Protein AF-A0A158Q5B7-F1 (afdb_monomer)

pLDDT: mean 78.62, std 13.13, range [41.44, 91.25]

Radius of gyration: 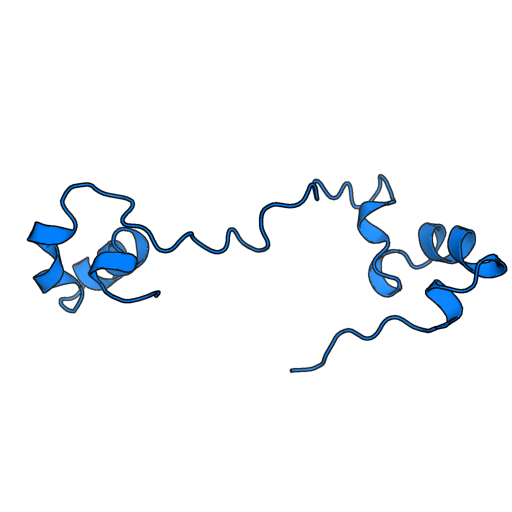20.98 Å; Cα contacts (8 Å, |Δi|>4): 85; chains: 1; bounding box: 41×25×54 Å

Foldseek 3Di:
DPDQDADPQCVPPVCVVVCLVPPCPSNVNCCVDVVSVDPDDDADDPNPVPQAQQDPCLQVCLVCCVPPPVVVVSCVRVVNSVVVDD

Secondary structure (DSSP, 8-state):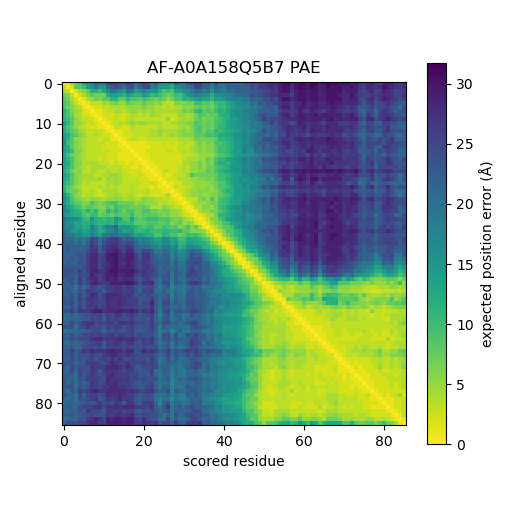
-------GGGT-HHHHHHHHHH-TTTTT-GGGSTTT----SSS-SS----S-BSSTTHHHHGGGGGSTTHHHHHHHHBTTTTTS--

Structure (mmCIF, N/CA/C/O backbone):
data_AF-A0A158Q5B7-F1
#
_entry.id   AF-A0A158Q5B7-F1
#
loop_
_atom_site.group_PDB
_atom_site.id
_atom_site.type_symbol
_atom_site.label_atom_id
_atom_site.label_alt_id
_atom_site.label_comp_id
_atom_site.label_asym_id
_atom_site.label_entity_id
_atom_site.label_seq_id
_atom_site.pdbx_PDB_ins_code
_atom_site.Cartn_x
_atom_site.Cartn_y
_atom_site.Cartn_z
_atom_site.occupancy
_atom_site.B_iso_or_equiv
_atom_site.auth_seq_id
_atom_site.auth_comp_id
_atom_site.auth_asym_id
_atom_site.auth_atom_id
_atom_site.pdbx_PDB_model_num
ATOM 1 N N . MET A 1 1 ? -9.306 -16.061 -9.923 1.00 51.50 1 MET A N 1
ATOM 2 C CA . MET A 1 1 ? -8.253 -15.024 -9.900 1.00 51.50 1 MET A CA 1
ATOM 3 C C . MET A 1 1 ? -7.594 -14.991 -11.270 1.00 51.50 1 MET A C 1
ATOM 5 O O . MET A 1 1 ? -6.927 -15.948 -11.634 1.00 51.50 1 MET A O 1
ATOM 9 N N . MET A 1 2 ? -7.849 -13.969 -12.085 1.00 66.19 2 MET A N 1
ATOM 10 C CA . MET A 1 2 ? -7.100 -13.793 -13.332 1.00 66.19 2 MET A CA 1
ATOM 11 C C . MET A 1 2 ? -5.753 -13.190 -12.939 1.00 66.19 2 MET A C 1
ATOM 13 O O . MET A 1 2 ? -5.680 -12.018 -12.582 1.00 66.19 2 MET A O 1
ATOM 17 N N . GLY A 1 3 ? -4.715 -14.025 -12.883 1.00 68.00 3 GLY A N 1
ATOM 18 C CA . GLY A 1 3 ? -3.361 -13.571 -12.584 1.00 68.00 3 GLY A CA 1
ATOM 19 C C . GLY A 1 3 ? -2.897 -12.579 -13.645 1.00 68.00 3 GLY A C 1
ATOM 20 O O . GLY A 1 3 ? -3.080 -12.804 -14.841 1.00 68.00 3 GLY A O 1
ATOM 21 N N . TYR A 1 4 ? -2.307 -11.473 -13.211 1.00 76.44 4 TYR A N 1
ATOM 22 C CA . TYR A 1 4 ? -1.655 -10.541 -14.117 1.00 76.44 4 TYR A CA 1
ATOM 23 C C . TYR A 1 4 ? -0.384 -11.199 -14.677 1.00 76.44 4 TYR A C 1
ATOM 25 O O . TYR A 1 4 ? 0.496 -11.588 -13.909 1.00 76.44 4 TYR A O 1
ATOM 33 N N . LYS A 1 5 ? -0.295 -11.351 -16.003 1.00 80.00 5 LYS A N 1
ATOM 34 C CA . LYS A 1 5 ? 0.872 -11.927 -16.684 1.00 80.00 5 LYS A CA 1
ATOM 35 C C . LYS A 1 5 ? 1.538 -10.865 -17.551 1.00 80.00 5 LYS A C 1
ATOM 37 O O . LYS A 1 5 ? 0.943 -10.395 -18.518 1.00 80.00 5 LYS A O 1
ATOM 42 N N . VAL A 1 6 ? 2.776 -10.517 -17.206 1.00 86.31 6 VAL A N 1
ATOM 43 C CA . VAL A 1 6 ? 3.630 -9.665 -18.041 1.00 86.31 6 VAL A CA 1
ATOM 44 C C . VAL A 1 6 ? 4.015 -10.443 -19.297 1.00 86.31 6 VAL A C 1
ATOM 46 O O . VAL A 1 6 ? 4.337 -11.630 -19.236 1.00 86.31 6 VAL A O 1
ATOM 49 N N . HIS A 1 7 ? 3.945 -9.784 -20.450 1.00 85.94 7 HIS A N 1
ATOM 50 C CA . HIS A 1 7 ? 4.361 -10.381 -21.713 1.00 85.94 7 HIS A CA 1
ATOM 51 C C . HIS A 1 7 ? 5.895 -10.478 -21.765 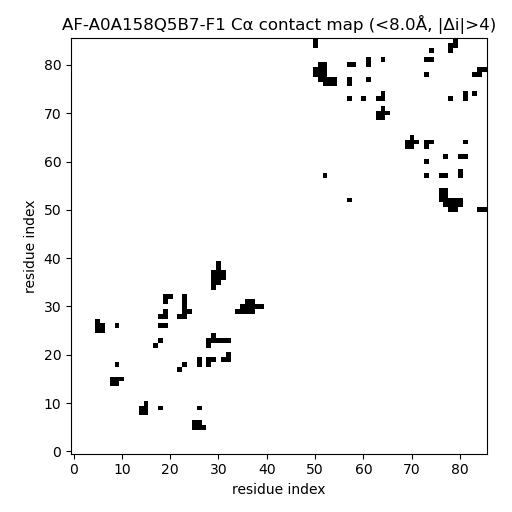1.00 85.94 7 HIS A C 1
ATOM 53 O O . HIS A 1 7 ? 6.568 -9.507 -21.441 1.00 85.94 7 HIS A O 1
ATOM 59 N N . GLU A 1 8 ? 6.463 -11.589 -22.248 1.00 88.50 8 GLU A N 1
ATOM 60 C CA . GLU A 1 8 ? 7.928 -11.806 -22.311 1.00 88.50 8 GLU A CA 1
ATOM 61 C C . GLU A 1 8 ? 8.691 -10.659 -23.007 1.00 88.50 8 GLU A C 1
ATOM 63 O O . GLU A 1 8 ? 9.800 -10.288 -22.636 1.00 88.50 8 GLU A O 1
ATOM 68 N N . ASN A 1 9 ? 8.063 -10.043 -24.012 1.00 88.56 9 ASN A N 1
ATOM 69 C CA . ASN A 1 9 ? 8.617 -8.906 -24.748 1.00 88.56 9 ASN A CA 1
ATOM 70 C C . ASN A 1 9 ? 8.855 -7.669 -23.869 1.00 88.56 9 ASN A C 1
ATOM 72 O O . ASN A 1 9 ? 9.718 -6.869 -24.212 1.00 88.56 9 ASN A O 1
ATOM 76 N N . CYS A 1 10 ? 8.145 -7.516 -22.748 1.00 88.81 10 CYS A N 1
ATOM 77 C CA . CYS A 1 10 ? 8.388 -6.440 -21.786 1.00 88.81 10 CYS A CA 1
ATOM 78 C C . CYS A 1 10 ? 9.782 -6.539 -21.143 1.00 88.81 10 CYS A C 1
ATOM 80 O O . CYS A 1 10 ? 10.352 -5.525 -20.744 1.00 88.81 10 CYS A O 1
ATOM 82 N N . GLU A 1 11 ? 10.336 -7.751 -21.045 1.00 83.75 11 GLU A N 1
ATOM 83 C CA . GLU A 1 11 ? 11.626 -8.026 -20.403 1.00 83.75 11 GLU A CA 1
ATOM 84 C C . GLU A 1 11 ? 12.791 -8.059 -21.403 1.00 83.75 11 GLU A C 1
ATOM 86 O O . GLU A 1 11 ? 13.957 -8.014 -21.009 1.00 83.75 11 GLU A O 1
ATOM 91 N N . LYS A 1 12 ? 12.504 -8.079 -22.712 1.00 90.19 12 LYS A N 1
ATOM 92 C CA . LYS A 1 12 ? 13.538 -8.039 -23.754 1.00 90.19 12 LYS A CA 1
ATOM 93 C C . LYS A 1 12 ? 14.258 -6.694 -23.711 1.00 90.19 12 LYS A C 1
ATOM 95 O O . LYS A 1 12 ? 13.640 -5.648 -23.891 1.00 90.19 12 LYS A O 1
ATOM 100 N N . ALA A 1 13 ? 15.582 -6.719 -23.551 1.00 88.56 13 ALA A N 1
ATOM 101 C CA . ALA A 1 13 ? 16.404 -5.511 -23.428 1.00 88.56 13 ALA A CA 1
ATOM 102 C C . ALA A 1 13 ? 16.185 -4.509 -24.579 1.00 88.56 13 ALA A C 1
ATOM 104 O O . ALA A 1 13 ? 16.065 -3.313 -24.331 1.00 88.56 13 ALA A O 1
ATOM 105 N N . ALA A 1 14 ? 16.042 -5.007 -25.813 1.00 91.25 14 ALA A N 1
ATOM 106 C CA . ALA A 1 14 ? 15.781 -4.188 -26.998 1.00 91.25 14 ALA A CA 1
ATOM 107 C C . ALA A 1 14 ? 14.416 -3.473 -26.973 1.00 91.25 14 ALA A C 1
ATOM 109 O O . ALA A 1 14 ? 14.250 -2.443 -27.615 1.00 91.25 14 ALA A O 1
ATOM 110 N N . LEU A 1 15 ? 13.441 -4.014 -26.238 1.00 90.38 15 LEU A N 1
ATOM 111 C CA . LEU A 1 15 ? 12.072 -3.504 -26.176 1.00 90.38 15 LEU A CA 1
ATOM 112 C C . LEU A 1 15 ? 11.758 -2.811 -24.852 1.00 90.38 15 LEU A C 1
ATOM 114 O O . LEU A 1 15 ? 10.774 -2.091 -24.782 1.00 90.38 15 LEU A O 1
ATOM 118 N N . LYS A 1 16 ? 12.576 -2.980 -23.807 1.00 88.06 16 LYS A N 1
ATOM 119 C CA . LYS A 1 16 ? 12.295 -2.466 -22.459 1.00 88.06 16 LYS A CA 1
ATOM 120 C C . LYS A 1 16 ? 12.059 -0.956 -22.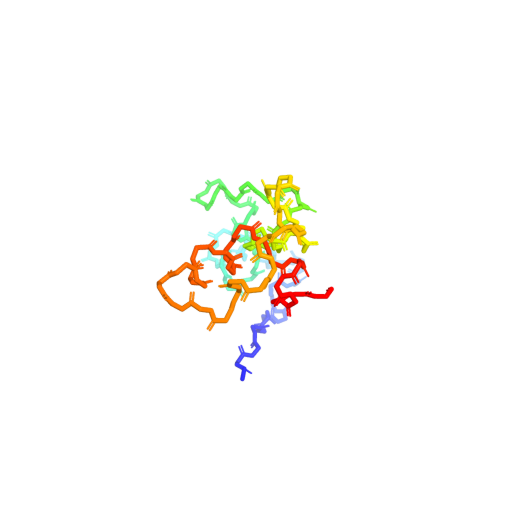436 1.00 88.06 16 LYS A C 1
ATOM 122 O O . LYS A 1 16 ? 11.110 -0.498 -21.808 1.00 88.06 16 LYS A O 1
ATOM 127 N N . ALA A 1 17 ? 12.895 -0.183 -23.129 1.00 88.62 17 ALA A N 1
ATOM 128 C CA . ALA A 1 17 ? 12.730 1.269 -23.205 1.00 88.62 17 ALA A CA 1
ATOM 129 C C . ALA A 1 17 ? 11.396 1.651 -23.868 1.00 88.62 17 ALA A C 1
ATOM 131 O O . ALA A 1 17 ? 10.658 2.492 -23.355 1.00 88.62 17 ALA A O 1
ATOM 132 N N . GLU A 1 18 ? 11.052 0.972 -24.963 1.00 87.75 18 GLU A N 1
ATOM 133 C CA . GLU A 1 18 ? 9.785 1.174 -25.662 1.00 87.75 18 GLU A CA 1
ATOM 134 C C . GLU A 1 18 ? 8.589 0.693 -24.826 1.00 87.75 18 GLU A C 1
ATOM 136 O O . GLU A 1 18 ? 7.554 1.350 -24.785 1.00 87.75 18 GLU A O 1
ATOM 141 N N . ALA A 1 19 ? 8.745 -0.392 -24.071 1.00 88.44 19 ALA A N 1
ATOM 142 C CA . ALA A 1 19 ? 7.734 -0.925 -23.167 1.00 88.44 19 ALA A CA 1
ATOM 143 C C . ALA A 1 19 ? 7.414 0.044 -22.019 1.00 88.44 19 ALA A C 1
ATOM 145 O O . ALA A 1 19 ? 6.245 0.262 -21.703 1.00 88.44 19 ALA A O 1
ATOM 146 N N . ILE A 1 20 ? 8.437 0.670 -21.423 1.00 86.06 20 ILE A N 1
ATOM 147 C CA . ILE A 1 20 ? 8.261 1.718 -20.405 1.00 86.06 20 ILE A CA 1
ATOM 148 C C . ILE A 1 20 ? 7.513 2.918 -21.002 1.00 86.06 20 ILE A C 1
ATOM 150 O O . ILE A 1 20 ? 6.655 3.498 -20.343 1.00 86.06 20 ILE A O 1
ATOM 154 N N . ARG A 1 21 ? 7.812 3.287 -22.251 1.00 85.69 21 ARG A N 1
ATOM 155 C CA . ARG A 1 21 ? 7.228 4.467 -22.901 1.00 85.69 21 ARG A CA 1
ATOM 156 C C . ARG A 1 21 ? 5.786 4.252 -23.372 1.00 85.69 21 ARG A C 1
ATOM 158 O O . ARG A 1 21 ? 4.962 5.148 -23.215 1.00 85.69 21 ARG A O 1
ATOM 165 N N . THR A 1 22 ? 5.489 3.087 -23.940 1.00 88.38 22 THR A N 1
ATOM 166 C CA . THR A 1 22 ? 4.262 2.851 -24.721 1.00 88.38 22 THR A CA 1
ATOM 167 C C . THR A 1 22 ? 3.247 1.978 -23.989 1.00 88.38 22 THR A C 1
ATOM 169 O O . THR A 1 22 ? 2.044 2.194 -24.117 1.00 88.38 22 THR A O 1
ATOM 172 N N . CYS A 1 23 ? 3.692 1.017 -23.176 1.00 89.00 23 CYS A N 1
ATOM 173 C CA . CYS A 1 23 ? 2.801 0.118 -22.437 1.00 89.00 23 CYS A CA 1
ATOM 174 C C . CYS A 1 23 ? 3.206 -0.095 -20.964 1.00 89.00 23 CYS A C 1
ATOM 176 O O . CYS A 1 23 ? 3.205 -1.229 -20.472 1.00 89.00 23 CYS A O 1
ATOM 178 N N . PRO A 1 24 ? 3.467 0.978 -20.192 1.00 85.81 24 PRO A N 1
ATOM 179 C CA . PRO A 1 24 ? 3.993 0.851 -18.838 1.00 85.81 24 PRO A CA 1
ATOM 180 C C . PRO A 1 24 ? 3.058 0.087 -17.892 1.00 85.81 24 PRO A C 1
ATOM 182 O O . PRO A 1 24 ? 3.529 -0.697 -17.078 1.00 85.8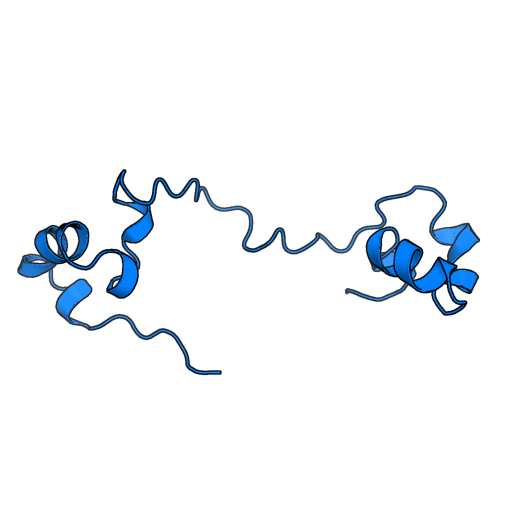1 24 PRO A O 1
ATOM 185 N N . ARG A 1 25 ? 1.731 0.232 -18.002 1.00 84.50 25 ARG A N 1
ATOM 186 C CA . ARG A 1 25 ? 0.790 -0.540 -17.166 1.00 84.50 25 ARG A CA 1
ATOM 187 C C . ARG A 1 25 ? 0.830 -2.035 -17.464 1.00 84.50 25 ARG A C 1
ATOM 189 O O . ARG A 1 25 ? 0.848 -2.812 -16.523 1.00 84.50 25 ARG A O 1
ATOM 196 N N . SER A 1 26 ? 0.850 -2.416 -18.742 1.00 86.31 26 SER A N 1
ATOM 197 C CA . SER A 1 26 ? 0.818 -3.817 -19.197 1.00 86.31 26 SER A CA 1
ATOM 198 C C . SER A 1 26 ? 2.151 -4.543 -19.013 1.00 86.31 26 SER A C 1
ATOM 200 O O . SER A 1 26 ? 2.190 -5.770 -18.985 1.00 86.31 26 SER A O 1
ATOM 202 N N . CYS A 1 27 ? 3.240 -3.785 -18.882 1.00 89.12 27 CYS A N 1
ATOM 203 C CA . CYS A 1 27 ? 4.567 -4.299 -18.566 1.00 89.12 27 CYS A CA 1
ATOM 204 C C . CYS A 1 27 ? 4.973 -4.082 -17.098 1.00 89.12 27 CYS A C 1
ATOM 206 O O . CYS A 1 27 ? 6.129 -4.295 -16.758 1.00 89.12 27 CYS A O 1
ATOM 208 N N . ALA A 1 28 ? 4.048 -3.659 -16.224 1.00 86.06 28 ALA A N 1
ATOM 209 C CA . ALA A 1 28 ? 4.316 -3.343 -14.812 1.00 86.06 28 ALA A CA 1
ATOM 210 C C . ALA A 1 28 ? 5.426 -2.289 -14.581 1.00 86.06 28 ALA A C 1
ATOM 212 O O . ALA A 1 28 ? 6.036 -2.220 -13.518 1.00 86.06 28 ALA A O 1
ATOM 213 N N . PHE A 1 29 ? 5.647 -1.416 -15.561 1.00 86.56 29 PHE A N 1
ATOM 214 C CA . PHE A 1 29 ? 6.542 -0.263 -15.506 1.00 86.56 29 PHE A CA 1
ATOM 215 C C . PHE A 1 29 ? 5.816 1.067 -15.261 1.00 86.56 29 PHE A C 1
ATOM 217 O O . PHE A 1 29 ? 6.440 2.116 -15.386 1.00 86.56 29 PHE A O 1
ATOM 224 N N . CYS A 1 30 ? 4.521 1.067 -14.908 1.00 85.19 30 CYS A N 1
ATOM 225 C CA . CYS A 1 30 ? 3.766 2.289 -14.570 1.00 85.19 30 CYS A CA 1
ATOM 226 C C . CYS A 1 30 ? 4.573 3.199 -13.642 1.00 85.19 30 CYS A C 1
ATOM 228 O O . CYS A 1 30 ? 4.784 4.372 -13.943 1.00 85.19 30 CYS A O 1
ATOM 230 N N . CYS A 1 31 ? 5.153 2.605 -12.609 1.00 81.88 31 CYS A N 1
ATOM 231 C CA . CYS A 1 31 ? 5.910 3.290 -11.575 1.00 81.88 31 CYS A CA 1
ATOM 232 C C . CYS A 1 31 ? 7.279 3.819 -12.002 1.00 81.88 31 CYS A C 1
ATOM 234 O O . CYS A 1 31 ? 7.865 4.614 -11.279 1.00 81.88 31 CYS A O 1
ATOM 236 N N . LEU A 1 32 ? 7.770 3.420 -13.177 1.00 80.06 32 LEU A N 1
ATOM 237 C CA . LEU A 1 32 ? 8.981 3.985 -13.771 1.00 80.06 32 LEU A CA 1
ATOM 238 C C . LEU A 1 32 ? 8.698 5.260 -14.567 1.00 80.06 32 LEU A C 1
ATOM 240 O O . LEU A 1 32 ? 9.629 5.977 -14.922 1.00 80.06 32 LEU A O 1
ATOM 244 N N . THR A 1 33 ? 7.432 5.543 -14.878 1.00 76.94 33 THR A N 1
ATOM 245 C CA . THR A 1 33 ? 7.070 6.738 -15.641 1.00 76.94 33 THR A CA 1
ATOM 246 C C . THR A 1 33 ? 6.509 7.820 -14.717 1.00 76.94 33 THR A C 1
ATOM 248 O O . THR A 1 33 ? 5.679 7.520 -13.852 1.00 76.94 33 THR A O 1
ATOM 251 N N . PRO A 1 34 ? 6.865 9.098 -14.938 1.00 75.81 34 PRO A N 1
ATOM 252 C CA . PRO A 1 34 ? 6.292 10.212 -14.183 1.00 75.81 34 PRO A CA 1
ATOM 253 C C . PRO A 1 34 ? 4.771 10.307 -14.328 1.00 75.81 34 PRO A C 1
ATOM 255 O O . PRO A 1 34 ? 4.103 10.816 -13.441 1.00 75.81 34 PRO A O 1
ATOM 258 N N . GLN A 1 35 ? 4.218 9.795 -15.434 1.00 76.12 35 GLN A N 1
ATOM 259 C CA . GLN A 1 35 ? 2.785 9.850 -15.731 1.00 76.12 35 GLN A CA 1
ATOM 260 C C . GLN A 1 35 ? 1.938 9.122 -14.686 1.00 76.12 35 GLN A C 1
ATOM 262 O O . GLN A 1 35 ? 0.884 9.621 -14.309 1.00 76.12 35 GLN A O 1
ATOM 267 N N . TYR A 1 36 ? 2.389 7.956 -14.211 1.00 75.44 36 TYR A N 1
ATOM 268 C CA . TYR A 1 36 ? 1.679 7.244 -13.144 1.00 75.44 36 TYR A CA 1
ATOM 269 C C . TYR A 1 36 ? 2.175 7.629 -11.756 1.00 75.44 36 TYR A C 1
ATOM 271 O O . TYR A 1 36 ? 1.546 7.196 -10.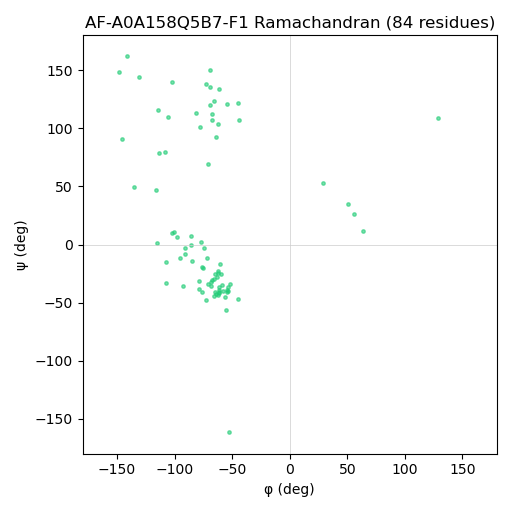796 1.00 75.44 36 TYR A O 1
ATOM 279 N N . ASN A 1 37 ? 3.273 8.401 -11.675 1.00 67.56 37 ASN A N 1
ATOM 280 C CA . ASN A 1 37 ? 3.915 8.903 -10.460 1.00 67.56 37 ASN A CA 1
ATOM 281 C C . ASN A 1 37 ? 3.700 7.960 -9.275 1.00 67.56 37 ASN A C 1
ATOM 283 O O . ASN A 1 37 ? 3.140 8.352 -8.249 1.00 67.56 37 ASN A O 1
ATOM 287 N N . CYS A 1 38 ? 4.028 6.676 -9.466 1.00 69.50 38 CYS A N 1
ATOM 288 C CA . CYS A 1 38 ? 3.788 5.733 -8.397 1.00 69.50 38 CYS A CA 1
ATOM 289 C C . CYS A 1 38 ? 4.738 6.113 -7.272 1.00 69.50 38 CYS A C 1
ATOM 291 O O . CYS A 1 38 ? 5.950 5.912 -7.367 1.00 69.50 38 CYS A O 1
ATOM 293 N N . THR A 1 39 ? 4.184 6.580 -6.172 1.00 60.72 39 THR A N 1
ATOM 294 C CA . THR A 1 39 ? 4.866 6.594 -4.889 1.00 60.72 39 THR A CA 1
ATOM 295 C C . THR A 1 39 ? 4.972 5.150 -4.390 1.00 60.72 39 THR A C 1
ATOM 297 O O . THR A 1 39 ? 4.275 4.763 -3.462 1.00 60.72 39 THR A O 1
ATOM 300 N N . ASN A 1 40 ? 5.782 4.309 -5.037 1.00 57.34 40 ASN A N 1
ATOM 301 C CA . ASN A 1 40 ? 5.969 2.910 -4.647 1.00 57.34 40 ASN A CA 1
ATOM 302 C C . ASN A 1 40 ? 7.402 2.697 -4.152 1.00 57.34 40 ASN A C 1
ATOM 304 O O . ASN A 1 40 ? 8.234 2.159 -4.876 1.00 57.34 40 ASN A O 1
ATOM 308 N N . ALA A 1 41 ? 7.695 3.088 -2.910 1.00 49.94 41 ALA A N 1
ATOM 309 C CA . ALA A 1 41 ? 8.887 2.618 -2.206 1.00 49.94 41 ALA A CA 1
ATOM 310 C C . ALA A 1 41 ? 8.462 1.643 -1.092 1.00 49.94 41 ALA A C 1
ATOM 312 O O . ALA A 1 41 ? 8.328 2.000 0.069 1.00 49.94 41 ALA A O 1
ATOM 313 N N . THR A 1 42 ? 8.193 0.399 -1.487 1.00 49.56 42 THR A N 1
ATOM 314 C CA . THR A 1 42 ? 8.419 -0.814 -0.674 1.00 49.56 42 THR A CA 1
ATOM 315 C C . THR A 1 42 ? 7.658 -1.044 0.645 1.00 49.56 42 THR A C 1
ATOM 317 O O . THR A 1 42 ? 7.963 -2.021 1.325 1.00 49.56 42 THR A O 1
ATOM 320 N N . THR A 1 43 ? 6.611 -0.296 0.995 1.00 45.19 43 THR A N 1
ATOM 321 C CA . THR A 1 43 ? 5.773 -0.676 2.156 1.00 45.19 43 THR A CA 1
ATOM 322 C C . THR A 1 43 ? 4.308 -0.332 1.951 1.00 45.19 43 THR A C 1
ATOM 324 O O . THR A 1 43 ? 3.832 0.739 2.308 1.00 45.19 43 THR A O 1
ATOM 327 N N . GLY A 1 4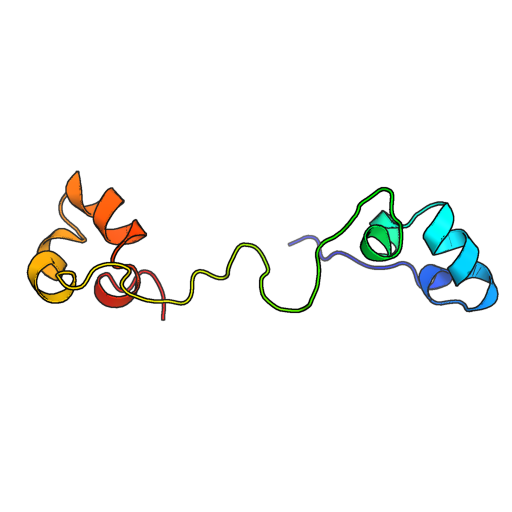4 ? 3.576 -1.295 1.404 1.00 41.44 44 GLY A N 1
ATOM 328 C CA . GLY A 1 44 ? 2.124 -1.281 1.394 1.00 41.44 44 GLY A CA 1
ATOM 329 C C . GLY A 1 44 ? 1.575 -1.505 -0.001 1.00 41.44 44 GLY A C 1
ATOM 330 O O . GLY A 1 44 ? 1.536 -0.597 -0.821 1.00 41.44 44 GLY A O 1
ATOM 331 N N . GLY A 1 45 ? 0.990 -2.685 -0.217 1.00 45.09 45 GLY A N 1
ATOM 332 C CA . GLY A 1 45 ? -0.280 -2.740 -0.948 1.00 45.09 45 GLY A CA 1
ATOM 333 C C . GLY A 1 45 ? -1.315 -1.786 -0.309 1.00 45.09 45 GLY A C 1
ATOM 334 O O . GLY A 1 45 ? -0.928 -0.920 0.478 1.00 45.09 45 GLY A O 1
ATOM 335 N N . PRO A 1 46 ? -2.640 -1.914 -0.547 1.00 48.44 46 PRO A N 1
ATOM 336 C CA . PRO A 1 46 ? -3.595 -1.274 0.375 1.00 48.44 46 PRO A CA 1
ATOM 337 C C . PRO A 1 46 ? -3.089 -1.595 1.776 1.00 48.44 46 PRO A C 1
ATOM 339 O O . PRO A 1 46 ? -2.800 -2.784 1.952 1.00 48.44 46 PRO A O 1
ATOM 342 N N . PRO A 1 47 ? -2.786 -0.584 2.630 1.00 47.75 47 PRO A N 1
ATOM 343 C CA . PRO A 1 47 ? -1.921 -0.748 3.795 1.00 47.75 47 PRO A CA 1
ATOM 344 C C . PRO A 1 47 ? -2.377 -2.032 4.413 1.00 47.75 47 PRO A C 1
ATOM 346 O O . PRO A 1 47 ? -3.543 -2.061 4.795 1.00 47.75 47 PRO A O 1
ATOM 349 N N . VAL A 1 48 ? -1.585 -3.112 4.297 1.00 52.00 48 VAL A N 1
ATOM 350 C CA . VAL A 1 48 ? -2.065 -4.427 4.729 1.00 52.00 48 VAL A CA 1
ATOM 351 C C . VAL A 1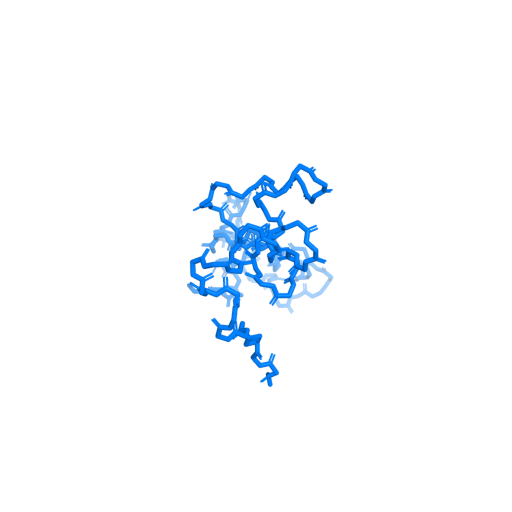 48 ? -2.270 -4.145 6.189 1.00 52.00 48 VAL A C 1
ATOM 353 O O . VAL A 1 48 ? -1.259 -3.849 6.828 1.00 52.00 48 VAL A O 1
ATOM 356 N N . PRO A 1 49 ? -3.521 -3.961 6.644 1.00 54.28 49 PRO A N 1
ATOM 357 C CA . PRO A 1 49 ? -3.750 -3.138 7.809 1.00 54.28 49 PRO A CA 1
ATOM 358 C C . PRO A 1 49 ? -3.115 -3.964 8.891 1.00 54.28 49 PRO A C 1
ATOM 360 O O . PRO A 1 49 ? -3.583 -5.078 9.136 1.00 54.28 49 PRO A O 1
ATOM 363 N N . THR A 1 50 ? -1.953 -3.511 9.370 1.00 60.75 50 THR A N 1
ATOM 364 C CA . THR A 1 50 ? -1.104 -4.325 10.225 1.00 60.75 50 THR A CA 1
ATOM 365 C C . THR A 1 50 ? -2.021 -4.733 11.340 1.00 60.75 50 THR A C 1
ATOM 367 O O . THR A 1 50 ? -2.700 -3.871 11.900 1.00 60.75 50 THR A O 1
ATOM 370 N N . CYS A 1 51 ? -2.184 -6.044 11.515 1.00 70.75 51 CYS A N 1
ATOM 371 C CA . CYS A 1 51 ? -3.258 -6.558 12.335 1.00 70.75 51 CYS A CA 1
ATOM 372 C C . CYS A 1 51 ? -3.029 -6.106 13.773 1.00 70.75 51 CYS A C 1
ATOM 374 O O . CYS A 1 51 ? -2.269 -6.707 14.532 1.00 70.75 51 CYS A O 1
ATOM 376 N N . ALA A 1 52 ? -3.627 -4.978 14.112 1.00 76.44 52 ALA A N 1
ATOM 377 C CA . ALA A 1 52 ? -3.330 -4.230 15.302 1.00 76.44 52 ALA A CA 1
ATOM 378 C C . ALA A 1 52 ? -4.607 -3.554 15.760 1.00 76.44 52 ALA A C 1
ATOM 380 O O . ALA A 1 52 ? -5.486 -3.185 14.976 1.00 76.44 52 ALA A O 1
ATOM 381 N N . ASP A 1 53 ? -4.689 -3.418 17.067 1.00 81.81 53 ASP A N 1
ATOM 382 C CA . ASP A 1 53 ? -5.730 -2.656 17.708 1.00 81.81 53 ASP A CA 1
ATOM 383 C C . ASP A 1 53 ? -5.331 -1.181 17.642 1.00 81.81 53 ASP A C 1
ATOM 385 O O . ASP A 1 53 ? -4.345 -0.756 18.238 1.00 81.81 53 ASP A O 1
ATOM 389 N N . GLY A 1 54 ? -6.086 -0.391 16.882 1.00 78.00 54 GLY A N 1
ATOM 390 C CA . GLY A 1 54 ? -5.898 1.053 16.752 1.00 78.00 54 GLY A CA 1
ATOM 391 C C . GLY A 1 54 ? -6.366 1.843 17.979 1.00 78.00 54 GLY A C 1
ATOM 392 O O . GLY A 1 54 ? -6.242 3.066 18.008 1.00 78.00 54 GLY A O 1
ATOM 393 N N . ARG A 1 55 ? -6.933 1.174 18.991 1.00 77.44 55 ARG A N 1
ATOM 394 C CA . ARG A 1 55 ? -7.402 1.772 20.248 1.00 77.44 55 ARG A CA 1
ATOM 395 C C . ARG A 1 55 ? -6.874 0.982 21.445 1.00 77.44 55 ARG A C 1
ATOM 397 O O . ARG A 1 55 ? -6.847 -0.241 21.422 1.00 77.44 55 ARG A O 1
ATOM 404 N N . ALA A 1 56 ? -6.554 1.680 22.534 1.00 81.50 56 ALA A N 1
ATOM 405 C CA . ALA A 1 56 ? -6.085 1.053 23.775 1.00 81.50 56 ALA A CA 1
ATOM 406 C C . ALA A 1 56 ? -7.168 0.211 24.485 1.00 81.50 56 ALA A C 1
ATOM 408 O O . ALA A 1 56 ? -6.861 -0.796 25.114 1.00 81.50 56 ALA A O 1
ATOM 409 N N . ASN A 1 57 ? -8.446 0.586 24.351 1.00 85.81 57 ASN A N 1
ATOM 410 C CA . ASN A 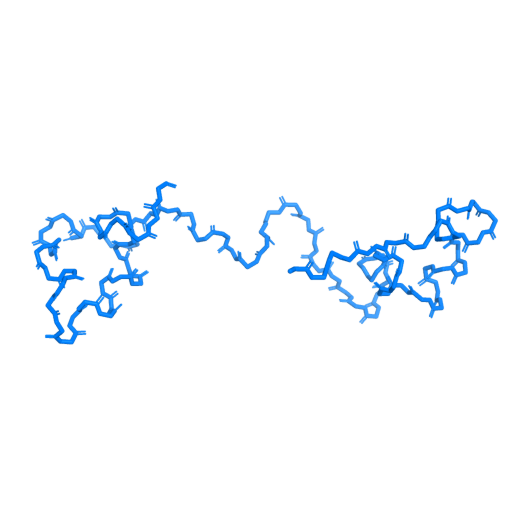1 57 ? -9.546 -0.045 25.094 1.00 85.81 57 ASN A CA 1
ATOM 411 C C . ASN A 1 57 ? -10.119 -1.304 24.422 1.00 85.81 57 ASN A C 1
ATOM 413 O O . ASN A 1 57 ? -11.121 -1.832 24.901 1.00 85.81 57 ASN A O 1
ATOM 417 N N . CYS A 1 58 ? -9.510 -1.801 23.337 1.00 87.25 58 CYS A N 1
ATOM 418 C CA . CYS A 1 58 ? -10.023 -2.949 22.582 1.00 87.25 58 CYS A CA 1
ATOM 419 C C . CYS A 1 58 ? -10.258 -4.187 23.461 1.00 87.25 58 CYS A C 1
ATOM 421 O O . CYS A 1 58 ? -11.301 -4.825 23.340 1.00 87.25 58 CYS A O 1
ATOM 423 N N . ALA A 1 59 ? -9.368 -4.454 24.423 1.00 86.44 59 ALA A N 1
ATOM 424 C CA . ALA A 1 59 ? -9.502 -5.570 25.361 1.00 86.44 59 ALA A CA 1
ATOM 425 C C . ALA A 1 59 ? -10.793 -5.519 26.206 1.00 86.44 59 ALA A C 1
ATOM 427 O O . ALA A 1 59 ? -11.383 -6.557 26.493 1.00 86.44 59 ALA A O 1
ATOM 428 N N . GLN A 1 60 ? -11.268 -4.325 26.578 1.00 88.56 60 GLN A N 1
ATOM 429 C CA . GLN A 1 60 ? -12.500 -4.160 27.363 1.00 88.56 60 GLN A CA 1
ATOM 430 C C . GLN A 1 60 ? -13.760 -4.288 26.499 1.00 88.56 60 GLN A C 1
ATOM 432 O O . GLN A 1 60 ? -14.805 -4.745 26.966 1.00 88.56 60 GLN A O 1
ATOM 437 N N . VAL A 1 61 ? -13.660 -3.892 25.227 1.00 87.69 61 VAL A N 1
ATOM 438 C CA . VAL A 1 61 ? -14.786 -3.883 24.284 1.00 87.69 61 VAL A CA 1
ATOM 439 C C . VAL A 1 61 ? -14.833 -5.112 23.375 1.00 87.69 61 VAL A C 1
ATOM 441 O O . VAL A 1 61 ? -15.693 -5.184 22.503 1.00 87.69 61 VAL A O 1
ATOM 444 N N . GLN A 1 62 ? -13.974 -6.110 23.598 1.00 86.19 62 GLN A N 1
ATOM 445 C CA . GLN A 1 62 ? -13.926 -7.343 22.804 1.00 86.19 62 GLN A CA 1
ATOM 446 C C . GLN A 1 62 ? -15.291 -8.046 22.713 1.00 86.19 62 GLN A C 1
ATOM 448 O O . GLN A 1 62 ? -15.659 -8.573 21.665 1.00 86.19 62 GLN A O 1
ATOM 453 N N . GLN A 1 63 ? -16.074 -8.017 23.794 1.00 89.25 63 GLN A N 1
ATOM 454 C CA . GLN A 1 63 ? -17.421 -8.597 23.829 1.00 89.25 63 GLN A CA 1
ATOM 455 C C . GLN A 1 63 ? -18.402 -7.937 22.843 1.00 89.25 63 GLN A C 1
ATOM 457 O O . GLN A 1 63 ? -19.365 -8.569 22.424 1.00 89.25 63 GLN A O 1
ATOM 462 N N . TYR A 1 64 ? -18.147 -6.692 22.430 1.00 90.06 64 TYR A N 1
ATOM 463 C CA . TYR A 1 64 ? -18.992 -5.946 21.496 1.00 90.06 64 TYR A CA 1
ATOM 464 C C . TYR A 1 64 ? -18.579 -6.131 20.027 1.00 90.06 64 TYR A C 1
ATOM 466 O O . TYR A 1 64 ? -19.270 -5.646 19.137 1.00 90.06 64 TYR A O 1
ATOM 474 N N . CYS A 1 65 ? -17.504 -6.875 19.734 1.00 87.62 65 CYS A N 1
ATOM 475 C CA . CYS A 1 65 ? -17.084 -7.204 18.361 1.00 87.62 65 CYS A CA 1
ATOM 476 C C . CYS A 1 65 ? -18.142 -7.997 17.562 1.00 87.62 65 CYS A C 1
ATOM 478 O O . CYS A 1 65 ? -18.052 -8.116 16.335 1.00 87.62 65 CYS A O 1
ATOM 480 N N . THR A 1 66 ? -19.124 -8.578 18.252 1.00 87.25 66 THR A N 1
ATOM 481 C CA . THR A 1 66 ? -20.248 -9.332 17.680 1.00 87.25 66 THR A CA 1
ATOM 482 C C . THR A 1 66 ? -21.603 -8.668 17.932 1.00 87.25 66 THR A C 1
ATOM 484 O O . THR A 1 66 ? -22.620 -9.207 17.506 1.00 87.25 66 THR A O 1
ATOM 487 N N . VAL A 1 67 ? -21.628 -7.506 18.594 1.00 88.12 67 VAL A N 1
ATOM 488 C CA . VAL A 1 67 ? -22.850 -6.779 18.955 1.00 88.12 67 VAL A CA 1
ATOM 489 C C . VAL A 1 67 ? -22.997 -5.556 18.052 1.00 88.12 67 VAL A C 1
ATOM 491 O O . VAL A 1 67 ? -22.238 -4.593 18.156 1.00 88.12 67 VAL A O 1
ATOM 494 N N . GLU A 1 68 ? -23.975 -5.580 17.152 1.00 85.94 68 GLU A N 1
ATOM 495 C CA . GLU A 1 68 ? -24.322 -4.416 16.329 1.00 85.94 68 GLU A CA 1
ATOM 496 C C . GLU A 1 68 ? -24.969 -3.303 17.182 1.00 85.94 68 GLU A C 1
ATOM 498 O O . GLU A 1 68 ? -25.617 -3.598 18.189 1.00 85.94 68 GLU A O 1
ATOM 503 N N . PRO A 1 69 ? -24.808 -2.018 16.807 1.00 85.50 69 PRO A N 1
ATOM 504 C CA . PRO A 1 69 ? -24.057 -1.508 15.650 1.00 85.50 69 PRO A CA 1
ATOM 505 C C . PRO A 1 69 ? -22.557 -1.299 15.937 1.00 85.50 69 PRO A C 1
ATOM 507 O O . PRO A 1 69 ? -21.800 -0.854 15.075 1.00 85.50 69 PRO A O 1
ATOM 510 N N . PHE A 1 70 ? -22.109 -1.586 17.163 1.00 86.00 70 PHE A N 1
ATOM 511 C CA . PHE A 1 70 ? -20.731 -1.338 17.595 1.00 86.00 70 PHE A CA 1
ATOM 512 C C . PHE A 1 70 ? -19.725 -2.252 16.896 1.00 86.00 70 PHE A C 1
ATOM 514 O O . PHE A 1 70 ? -18.597 -1.834 16.635 1.00 86.00 70 PHE A O 1
ATOM 521 N N . ALA A 1 71 ? -20.140 -3.474 16.566 1.00 84.88 71 ALA A N 1
ATOM 522 C CA . ALA A 1 71 ? -19.319 -4.473 15.903 1.00 84.88 71 ALA A CA 1
ATOM 523 C C . ALA A 1 71 ? -18.698 -3.965 14.595 1.00 84.88 71 ALA A C 1
ATOM 525 O O . ALA A 1 71 ? -17.514 -4.210 14.391 1.00 84.88 71 ALA A O 1
ATOM 526 N N . GLY A 1 72 ? -19.410 -3.203 13.756 1.00 84.44 72 GLY A N 1
ATOM 527 C CA . GLY A 1 72 ? -18.819 -2.588 12.558 1.00 84.44 72 GLY A CA 1
ATOM 528 C C . GLY A 1 72 ? -17.592 -1.729 12.892 1.00 84.44 72 GLY A C 1
ATOM 529 O O . GLY A 1 72 ? -16.479 -2.015 12.451 1.00 84.44 72 GLY A O 1
ATOM 530 N N . THR A 1 73 ? -17.774 -0.748 13.776 1.00 86.50 73 THR A N 1
ATOM 531 C CA . THR A 1 73 ? -16.710 0.164 14.228 1.00 86.50 73 THR A CA 1
ATOM 532 C C . THR A 1 73 ? -15.566 -0.569 14.934 1.00 86.50 73 THR A C 1
ATOM 534 O O . THR A 1 73 ? -14.392 -0.269 14.709 1.00 86.50 73 THR A O 1
ATOM 537 N N . LEU A 1 74 ? -15.880 -1.545 15.790 1.00 86.06 74 LEU A N 1
ATOM 538 C CA . LEU A 1 74 ? -14.877 -2.317 16.522 1.00 86.06 74 LEU A CA 1
ATOM 539 C C . LEU A 1 74 ? -14.103 -3.265 15.618 1.00 86.06 74 LEU A C 1
ATOM 541 O O . LEU A 1 74 ? -12.909 -3.437 15.819 1.00 86.06 74 LEU A O 1
ATOM 545 N N . ARG A 1 75 ? -14.717 -3.834 14.584 1.00 83.81 75 ARG A N 1
ATOM 546 C CA . ARG A 1 75 ? -13.991 -4.636 13.595 1.00 83.81 75 ARG A CA 1
ATOM 547 C C . ARG A 1 75 ? -13.016 -3.797 12.788 1.00 83.81 75 ARG A C 1
ATOM 549 O O . ARG A 1 75 ? -11.986 -4.322 12.392 1.00 83.81 75 ARG A O 1
ATOM 556 N N . GLU A 1 76 ? -13.290 -2.512 12.579 1.00 83.12 76 GLU A N 1
ATOM 557 C CA . GLU A 1 76 ? -12.347 -1.613 11.913 1.00 83.12 76 GLU A CA 1
ATOM 558 C C . GLU A 1 76 ? -11.220 -1.129 12.833 1.00 83.12 76 GLU A C 1
ATOM 560 O O . GLU A 1 76 ? -10.080 -1.017 12.376 1.00 83.12 76 GLU A O 1
ATOM 565 N N . GLN A 1 77 ? -11.522 -0.859 14.109 1.00 83.94 77 GLN A N 1
ATOM 566 C CA . GLN A 1 77 ? -10.575 -0.280 15.074 1.00 83.94 77 GLN A CA 1
ATOM 567 C C . GLN A 1 77 ? -9.808 -1.321 15.895 1.00 83.94 77 GLN A C 1
ATOM 569 O O . GLN A 1 77 ? -8.645 -1.110 16.212 1.00 83.94 77 GLN A O 1
ATOM 574 N N . CYS A 1 78 ? -10.439 -2.432 16.245 1.00 87.38 78 CYS A N 1
ATOM 575 C CA . CYS A 1 78 ? -9.936 -3.483 17.126 1.00 87.38 78 CYS A CA 1
ATOM 576 C C . CYS A 1 78 ? -9.776 -4.798 16.358 1.00 87.38 78 CYS A C 1
ATOM 578 O O . CYS A 1 78 ? -10.246 -5.848 16.789 1.00 87.38 78 CYS A O 1
ATOM 580 N N . ARG A 1 79 ? -9.165 -4.750 15.167 1.00 83.75 79 ARG A N 1
ATOM 581 C CA . ARG A 1 79 ? -9.104 -5.893 14.238 1.00 83.75 79 ARG A CA 1
ATOM 582 C C . ARG A 1 79 ? -8.447 -7.118 14.867 1.00 83.75 79 ARG A C 1
ATOM 584 O O . ARG A 1 79 ? -8.919 -8.233 14.659 1.00 83.75 79 ARG A O 1
ATOM 591 N N . LYS A 1 80 ? -7.387 -6.905 15.649 1.00 85.00 80 LYS A N 1
ATOM 592 C CA . LYS A 1 80 ? -6.638 -7.974 16.312 1.00 85.00 80 LYS A CA 1
ATOM 593 C C . LYS A 1 80 ? -7.437 -8.560 17.474 1.00 85.00 80 LYS A C 1
ATOM 595 O O . LYS A 1 80 ? -7.604 -9.775 17.549 1.00 85.00 80 LYS A O 1
ATOM 600 N N . THR A 1 81 ? -8.005 -7.712 18.330 1.00 87.25 81 THR A N 1
ATOM 601 C CA . THR A 1 81 ? -8.840 -8.149 19.457 1.00 87.25 81 THR A CA 1
ATOM 602 C C . THR A 1 81 ? -10.132 -8.832 18.988 1.00 87.25 81 THR A C 1
ATOM 604 O O . THR A 1 81 ? -10.512 -9.878 19.512 1.00 87.25 81 THR A O 1
ATOM 607 N N . CYS A 1 82 ? -10.772 -8.308 17.942 1.00 86.56 82 CYS A N 1
ATOM 608 C CA . CYS A 1 82 ? -11.939 -8.915 17.303 1.00 86.56 82 CYS A CA 1
ATOM 609 C C . CYS A 1 82 ? -11.584 -10.107 16.388 1.00 86.56 82 CYS A C 1
ATOM 611 O O . CYS A 1 82 ? -12.484 -10.654 15.753 1.00 86.56 82 CYS A O 1
ATOM 613 N N . ARG A 1 83 ? -10.302 -10.505 16.297 1.00 83.94 83 ARG A N 1
ATOM 614 C CA . ARG A 1 83 ? -9.792 -11.607 15.454 1.00 83.94 83 ARG A CA 1
ATOM 615 C C . ARG A 1 83 ? -10.229 -11.538 13.986 1.00 83.94 83 ARG A C 1
ATOM 617 O O . ARG A 1 83 ? -10.454 -12.557 13.341 1.00 83.94 83 ARG A O 1
ATOM 624 N N . ILE A 1 84 ? -10.342 -10.327 13.453 1.00 81.69 84 ILE A N 1
ATOM 625 C CA . ILE A 1 84 ? -10.632 -10.070 12.036 1.00 81.69 84 ILE A CA 1
ATOM 626 C C . ILE A 1 84 ? -9.386 -10.308 11.173 1.00 81.69 84 ILE A C 1
ATOM 628 O O . ILE A 1 84 ? -9.487 -10.533 9.971 1.00 81.69 84 ILE A O 1
ATOM 632 N N . CYS A 1 85 ? -8.210 -10.295 11.794 1.00 75.25 85 CYS A N 1
ATOM 633 C CA . CYS A 1 85 ? -6.935 -10.633 11.184 1.00 75.25 85 CYS A CA 1
ATOM 634 C C . CYS A 1 85 ? -6.061 -11.413 12.184 1.00 75.25 85 CYS A C 1
ATOM 636 O O . CYS A 1 85 ? -6.325 -11.396 13.391 1.00 75.25 85 CYS A O 1
ATOM 638 N N . THR A 1 86 ? -5.042 -12.103 11.668 1.00 64.06 86 THR A N 1
ATOM 639 C CA . THR A 1 86 ? -4.054 -12.903 12.415 1.00 64.06 86 THR A CA 1
ATOM 640 C C . THR A 1 86 ? -2.648 -12.445 12.089 1.00 64.06 86 THR A C 1
ATOM 642 O O . THR A 1 86 ? -2.405 -12.225 10.880 1.00 64.06 86 THR A O 1
#

Solvent-accessible surface area (backbone atoms only — not comparable to full-atom values): 5240 Å² total; per-residue (Å²): 134,89,76,90,72,67,54,73,63,44,71,34,78,93,35,29,69,56,29,46,72,75,39,15,71,67,49,74,27,33,58,78,34,78,89,60,57,45,89,74,82,92,78,63,71,79,65,66,69,68,66,44,52,77,47,90,60,30,82,80,48,39,82,38,42,80,35,80,80,52,14,64,61,36,46,72,36,15,17,36,65,49,59,75,42,128

Organism: Dracunculus medinensis (NCBI:txid318479)

Mean predicted aligned error: 15.54 Å

InterPro domains:
  IPR003582 ShKT domain [PF01549] (8-30)
  IPR003582 ShKT domain [PF01549] (50-85)
  IPR003582 ShKT domain [SM00254] (50-86)

Sequence (86 aa):
MMGYKVHENCEKAALKAEAIRTCPRSCAFCCLTPQYNCTNATTGGPPVPTCADGRANCAQVQQYCTVEPFAGTLREQCRKTCRICT